Protein AF-A0A528AR29-F1 (afdb_monomer)

Foldseek 3Di:
DDDDDPDDDDPVQVVVPHDDDDDDDDPDDDDDPDDFDDPDPVRVVVD

Mean predicted aligned error: 5.91 Å

pLDDT: mean 90.52, std 6.09, range [65.31, 98.06]

Secondary structure (DSSP, 8-state):
--------S-HHHHHTTSSPPPPPPPSS----S---S--SHHHHHH-

Structure (mmCIF, N/CA/C/O backbone):
data_AF-A0A528AR29-F1
#
_entry.id   AF-A0A528AR29-F1
#
loop_
_atom_site.group_PDB
_atom_site.id
_atom_site.type_symbol
_atom_site.label_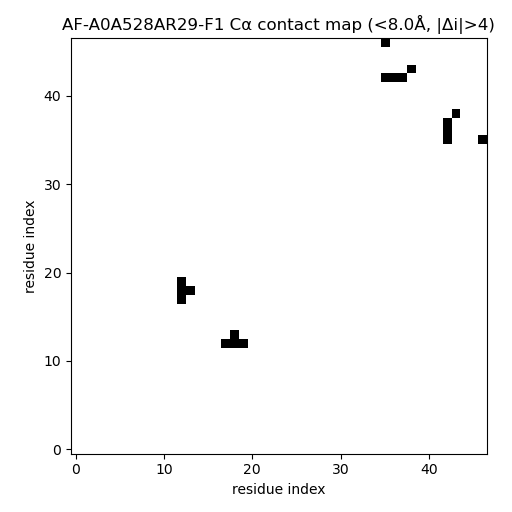atom_id
_atom_site.label_alt_id
_atom_site.label_comp_id
_atom_site.label_asym_id
_atom_site.label_entity_id
_atom_site.label_seq_id
_atom_site.pdbx_PDB_ins_code
_atom_site.Cartn_x
_atom_site.Cartn_y
_atom_site.Cartn_z
_atom_site.occupancy
_atom_site.B_iso_or_equiv
_atom_site.auth_seq_id
_atom_site.auth_comp_id
_atom_site.auth_asym_id
_atom_site.auth_atom_id
_atom_site.pdbx_PDB_model_num
ATOM 1 N N . MET A 1 1 ? 16.690 20.500 -24.580 1.00 65.31 1 MET A N 1
ATOM 2 C CA . MET A 1 1 ? 17.310 19.375 -23.853 1.00 65.31 1 MET A CA 1
ATOM 3 C C . MET A 1 1 ? 16.362 18.206 -23.974 1.00 65.31 1 MET A C 1
ATOM 5 O O . MET A 1 1 ? 15.200 18.374 -23.631 1.00 65.31 1 MET A O 1
ATOM 9 N N . ASP A 1 2 ? 16.819 17.097 -24.541 1.00 79.25 2 ASP A N 1
ATOM 10 C CA . ASP A 1 2 ? 15.993 15.903 -24.710 1.00 79.25 2 ASP A CA 1
ATOM 11 C C . ASP A 1 2 ? 15.982 15.130 -23.383 1.00 79.25 2 ASP A C 1
ATOM 13 O O . ASP A 1 2 ? 17.036 14.709 -22.897 1.00 79.25 2 ASP A O 1
ATOM 17 N N . VAL A 1 3 ? 14.825 15.049 -22.722 1.00 80.81 3 VAL A N 1
ATOM 18 C CA . VAL A 1 3 ? 14.707 14.388 -21.416 1.00 80.81 3 VAL A CA 1
ATOM 19 C C . VAL A 1 3 ? 14.534 12.898 -21.660 1.00 80.81 3 VAL A C 1
ATOM 21 O O . VAL A 1 3 ? 13.486 12.441 -22.110 1.00 80.81 3 VAL A O 1
ATOM 24 N N . LYS A 1 4 ? 15.567 12.120 -21.333 1.00 84.38 4 LYS A N 1
ATOM 25 C CA . LYS A 1 4 ? 15.502 10.660 -21.406 1.00 84.38 4 LYS A CA 1
ATOM 26 C C . LYS A 1 4 ? 14.505 10.142 -20.366 1.00 84.38 4 LYS A C 1
ATOM 28 O O . LYS A 1 4 ? 14.701 10.330 -19.167 1.00 84.38 4 LYS A O 1
ATOM 33 N N . LYS A 1 5 ? 13.440 9.480 -20.823 1.00 81.38 5 LYS A N 1
ATOM 34 C CA . LYS A 1 5 ? 12.451 8.840 -19.949 1.00 81.38 5 LYS A CA 1
ATOM 35 C C . LYS A 1 5 ? 13.100 7.665 -19.208 1.00 81.38 5 LYS A C 1
ATOM 37 O O . LYS A 1 5 ? 13.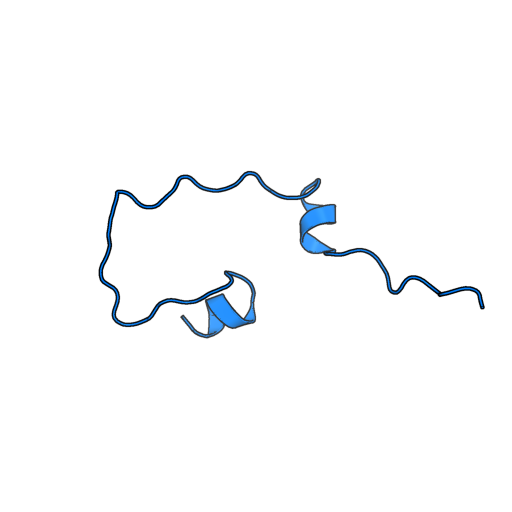613 6.745 -19.842 1.00 81.38 5 LYS A O 1
ATOM 42 N N . ASN A 1 6 ? 13.059 7.680 -17.876 1.00 84.25 6 ASN A N 1
ATOM 43 C CA . ASN A 1 6 ? 13.554 6.588 -17.034 1.00 84.25 6 ASN A CA 1
ATOM 44 C C . ASN A 1 6 ? 12.501 5.471 -16.889 1.00 84.25 6 ASN A C 1
ATOM 46 O O . ASN A 1 6 ? 11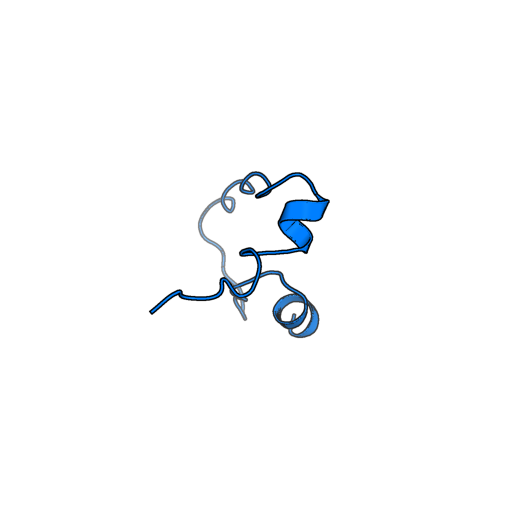.997 5.226 -15.798 1.00 84.25 6 ASN A O 1
ATOM 50 N N . GLY A 1 7 ? 12.127 4.841 -18.006 1.00 84.00 7 GLY A N 1
ATOM 51 C CA . GLY A 1 7 ? 11.123 3.772 -18.029 1.00 84.00 7 GLY A CA 1
ATOM 52 C C . GLY A 1 7 ? 9.679 4.235 -17.783 1.00 84.00 7 GLY A C 1
ATOM 53 O O . GLY A 1 7 ? 9.369 5.428 -17.804 1.00 84.00 7 GLY A O 1
ATOM 54 N N . ASP A 1 8 ? 8.782 3.264 -17.612 1.00 84.69 8 ASP A N 1
ATOM 55 C CA . ASP A 1 8 ? 7.362 3.477 -17.309 1.00 84.69 8 ASP A CA 1
ATOM 56 C C . ASP A 1 8 ? 7.079 3.454 -15.797 1.00 84.69 8 ASP A C 1
ATOM 58 O O . ASP A 1 8 ? 7.958 3.191 -14.983 1.00 84.69 8 ASP A O 1
ATOM 62 N N . VAL A 1 9 ? 5.832 3.743 -15.413 1.00 83.38 9 VAL A N 1
ATOM 63 C CA . VAL A 1 9 ? 5.423 3.929 -14.009 1.00 83.38 9 VAL A CA 1
ATOM 64 C C . VAL A 1 9 ? 5.590 2.660 -13.160 1.00 83.38 9 VAL A C 1
ATOM 66 O O . VAL A 1 9 ? 5.956 2.757 -11.992 1.00 83.38 9 VAL A O 1
ATOM 69 N N . SER A 1 10 ? 5.299 1.472 -13.707 1.00 84.81 10 SER A N 1
ATOM 70 C CA . SER A 1 10 ? 5.354 0.209 -12.958 1.00 84.81 10 SER A CA 1
ATOM 71 C C . SER A 1 10 ? 5.517 -0.997 -13.884 1.00 84.81 10 SER A C 1
ATOM 73 O O . SER A 1 10 ? 4.642 -1.272 -14.705 1.00 84.81 10 SER A O 1
ATOM 75 N N . PHE A 1 11 ? 6.610 -1.748 -13.706 1.00 87.50 11 PHE A N 1
ATOM 76 C CA . PHE A 1 11 ? 6.838 -3.031 -14.383 1.00 87.50 11 PHE A CA 1
ATOM 77 C C . PHE A 1 11 ? 5.736 -4.047 -14.051 1.00 87.50 11 PHE A C 1
ATOM 79 O O . PHE A 1 11 ? 5.163 -4.653 -14.946 1.00 87.50 11 PHE A O 1
ATOM 86 N N . TRP A 1 12 ? 5.384 -4.175 -12.770 1.00 85.94 12 TRP A N 1
ATOM 87 C CA . TRP A 1 12 ? 4.404 -5.156 -12.296 1.00 85.94 12 TRP A CA 1
ATOM 88 C C . TRP A 1 12 ? 2.996 -4.899 -12.822 1.00 85.94 12 TRP A C 1
ATOM 90 O O . TRP A 1 12 ? 2.270 -5.843 -13.103 1.00 85.94 12 TRP A O 1
ATOM 100 N N . TYR A 1 13 ? 2.605 -3.631 -12.979 1.00 89.88 13 TYR A N 1
ATOM 101 C CA . TYR A 1 13 ? 1.329 -3.308 -13.618 1.00 89.88 13 TYR A CA 1
ATOM 102 C C . TYR A 1 13 ? 1.369 -3.623 -15.110 1.00 89.88 13 TYR A C 1
ATOM 104 O O . TYR A 1 13 ? 0.413 -4.182 -15.626 1.00 89.88 13 TYR A O 1
ATOM 112 N N . ALA A 1 14 ? 2.468 -3.321 -15.804 1.00 91.56 14 ALA A N 1
ATOM 113 C CA . ALA A 1 14 ? 2.594 -3.665 -17.219 1.00 91.56 14 ALA A CA 1
ATOM 114 C C . ALA A 1 14 ? 2.498 -5.185 -17.453 1.00 91.56 14 ALA A C 1
ATOM 116 O O . ALA A 1 14 ? 1.790 -5.613 -18.361 1.00 91.56 14 ALA A O 1
ATOM 117 N N . ASP A 1 15 ? 3.144 -5.980 -16.598 1.00 92.12 15 ASP A N 1
ATOM 118 C CA . ASP A 1 15 ? 3.161 -7.444 -16.675 1.00 92.12 15 ASP A CA 1
ATOM 119 C C . ASP A 1 15 ? 1.763 -8.070 -16.519 1.00 92.12 15 ASP A C 1
ATOM 121 O O . ASP A 1 15 ? 1.393 -8.971 -17.267 1.00 92.12 15 ASP A O 1
ATOM 125 N N . ILE A 1 16 ? 0.929 -7.528 -15.623 1.00 91.94 16 ILE A N 1
ATOM 126 C CA . ILE A 1 16 ? -0.453 -8.006 -15.420 1.00 91.94 16 ILE A CA 1
ATOM 127 C C . ILE A 1 16 ? -1.475 -7.385 -16.390 1.00 91.94 16 ILE A C 1
ATOM 129 O O . ILE A 1 16 ? -2.679 -7.579 -16.221 1.00 91.94 16 ILE A O 1
ATOM 133 N N . GLY A 1 17 ? -1.023 -6.636 -17.402 1.00 93.50 17 GLY A N 1
ATOM 134 C CA . GLY A 1 17 ? -1.887 -6.046 -18.432 1.00 93.50 17 GLY A CA 1
ATOM 135 C C . GLY A 1 17 ? -2.419 -4.640 -18.127 1.00 93.50 17 GLY A C 1
ATOM 136 O O . GLY A 1 17 ? -3.348 -4.181 -18.788 1.00 93.50 17 GLY A O 1
ATOM 137 N N . GLY A 1 18 ? -1.839 -3.936 -17.156 1.00 91.31 18 GLY A N 1
ATOM 138 C CA . GLY A 1 18 ? -2.137 -2.543 -16.827 1.00 91.31 18 GLY A CA 1
ATOM 139 C C . GLY A 1 18 ? -2.447 -2.318 -15.348 1.00 91.31 18 GLY A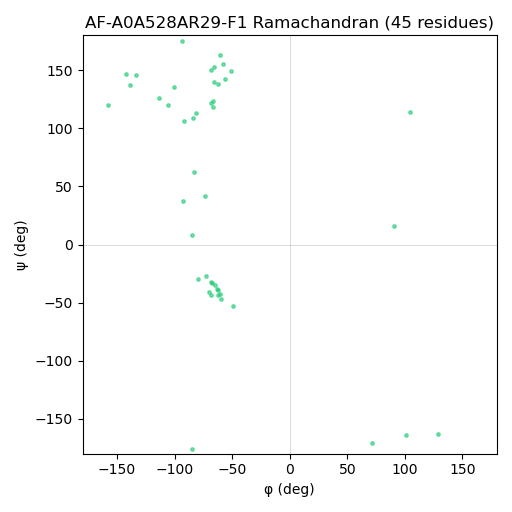 C 1
ATOM 140 O O . GLY A 1 18 ? -2.139 -3.129 -14.477 1.00 91.31 18 GLY A O 1
ATOM 141 N N . VAL A 1 19 ? -3.054 -1.168 -15.046 1.00 90.44 19 VAL A N 1
ATOM 142 C CA . VAL A 1 19 ? -3.503 -0.862 -13.681 1.00 90.44 19 VAL A CA 1
ATOM 143 C C . VAL A 1 19 ? -4.664 -1.802 -13.331 1.00 90.44 19 VAL A C 1
ATOM 145 O O . VAL A 1 19 ? -5.673 -1.787 -14.041 1.00 90.44 19 VAL A O 1
ATOM 148 N N . PRO A 1 20 ? -4.5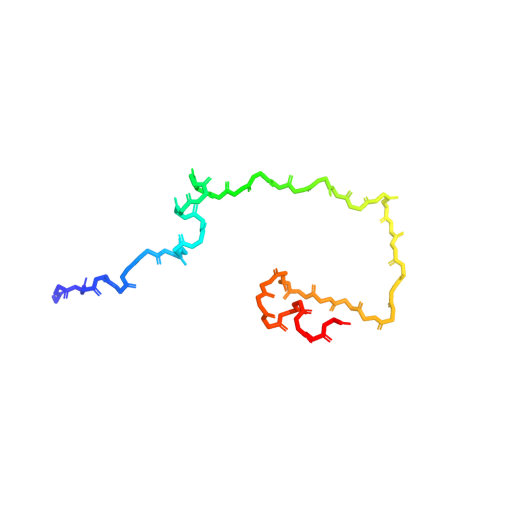59 -2.613 -12.262 1.00 89.25 20 PRO A N 1
ATOM 149 C CA . PRO A 1 20 ? -5.639 -3.503 -11.866 1.00 89.25 20 PRO A CA 1
ATOM 150 C C . PRO A 1 20 ? -6.855 -2.694 -11.405 1.00 89.25 20 PRO A C 1
ATOM 152 O O . PRO A 1 20 ? -6.728 -1.575 -10.904 1.00 89.25 20 PRO A O 1
ATOM 155 N N . GLY A 1 21 ? -8.045 -3.278 -11.552 1.00 92.25 21 GLY A N 1
ATOM 156 C CA . GLY A 1 21 ? -9.275 -2.666 -11.058 1.00 92.25 21 GLY A CA 1
ATOM 157 C C . GLY A 1 21 ? -9.196 -2.374 -9.557 1.00 92.25 21 GLY A C 1
ATOM 158 O O . GLY A 1 21 ? -8.630 -3.150 -8.783 1.00 92.25 21 GLY A O 1
ATOM 159 N N . TYR A 1 22 ? -9.774 -1.248 -9.138 1.00 90.88 22 TYR A N 1
ATOM 160 C CA . TYR A 1 22 ? -9.846 -0.900 -7.723 1.00 90.88 22 TYR A CA 1
ATOM 161 C C . TYR A 1 22 ? -10.672 -1.936 -6.953 1.00 90.88 22 TYR A C 1
ATOM 163 O O . TYR A 1 22 ? -11.724 -2.382 -7.415 1.00 90.88 22 TYR A O 1
ATOM 171 N N . ARG A 1 23 ? -10.199 -2.314 -5.759 1.00 91.19 23 ARG A N 1
ATOM 172 C CA . ARG A 1 23 ? -10.978 -3.162 -4.849 1.00 91.19 23 ARG A CA 1
ATOM 173 C C . ARG A 1 23 ? -12.185 -2.377 -4.315 1.00 91.19 23 ARG A C 1
ATOM 175 O O . ARG A 1 23 ? -12.080 -1.154 -4.190 1.00 91.19 23 ARG A O 1
ATOM 182 N N . PRO A 1 24 ? -13.305 -3.050 -3.987 1.00 94.81 24 PRO A N 1
ATOM 183 C CA . PRO A 1 24 ? -14.422 -2.402 -3.310 1.00 94.81 24 PRO A CA 1
ATOM 184 C C . PRO A 1 24 ? -13.955 -1.641 -2.061 1.00 94.81 24 PRO A C 1
ATOM 186 O O . PRO A 1 24 ? -12.978 -2.061 -1.428 1.00 94.81 24 PRO A O 1
ATOM 189 N N . PRO A 1 25 ? -14.637 -0.543 -1.691 1.00 94.12 25 PRO A N 1
ATOM 190 C CA . PRO A 1 25 ? -14.348 0.141 -0.439 1.00 94.12 25 PRO A CA 1
ATOM 191 C C . PRO A 1 25 ? -14.579 -0.796 0.756 1.00 94.12 25 PRO A C 1
ATOM 193 O O . PRO A 1 25 ? -15.259 -1.820 0.648 1.00 94.12 25 PRO A O 1
ATOM 196 N N . LEU A 1 26 ? -14.024 -0.426 1.911 1.00 93.69 26 LEU A N 1
ATOM 197 C CA . LEU A 1 26 ? -14.317 -1.100 3.177 1.00 93.69 26 LEU A CA 1
ATOM 198 C C . LEU A 1 26 ? -15.826 -1.051 3.474 1.00 93.69 26 LEU A C 1
ATOM 200 O O . LEU A 1 26 ? -16.528 -0.162 2.987 1.00 93.69 26 LEU A O 1
ATOM 204 N N . GLN A 1 27 ? -16.328 -1.998 4.275 1.00 94.25 27 GLN A N 1
ATOM 205 C CA . GLN A 1 27 ? -17.754 -2.121 4.632 1.00 94.25 27 GLN A CA 1
ATOM 206 C C . GLN A 1 27 ? -18.221 -1.042 5.634 1.00 94.25 27 GLN A C 1
ATOM 208 O O . GLN A 1 27 ? -18.974 -1.324 6.562 1.00 94.25 27 GLN A O 1
ATOM 213 N N . GLY A 1 28 ? -17.773 0.197 5.441 1.00 94.94 28 GLY A N 1
ATOM 214 C CA . GLY A 1 28 ? -17.927 1.311 6.366 1.00 94.94 28 GLY A CA 1
ATOM 215 C C . GLY A 1 28 ? -16.655 1.582 7.164 1.00 94.94 28 GLY A C 1
ATOM 216 O O . GLY A 1 28 ? -15.560 1.139 6.804 1.00 94.94 28 GLY A O 1
ATOM 217 N N . ASP A 1 29 ? -16.824 2.340 8.240 1.00 95.88 29 ASP A N 1
ATOM 218 C CA . ASP A 1 29 ? -15.733 2.721 9.127 1.00 95.88 29 ASP A CA 1
ATOM 219 C C . ASP A 1 29 ? -15.161 1.492 9.843 1.00 95.88 29 ASP A C 1
ATOM 221 O O . ASP A 1 29 ? -15.890 0.602 10.286 1.00 95.88 29 ASP A O 1
ATOM 225 N N . MET A 1 30 ? -13.836 1.446 9.969 1.00 95.25 30 MET A N 1
ATOM 226 C CA . MET A 1 30 ? -13.120 0.361 10.634 1.00 95.25 30 MET A CA 1
ATOM 227 C C . MET A 1 30 ? -12.070 0.920 11.588 1.00 95.25 30 MET A C 1
ATOM 229 O O . MET A 1 30 ? -11.439 1.939 11.312 1.00 95.25 30 MET A O 1
ATOM 233 N N . LEU A 1 31 ? -11.863 0.212 12.698 1.00 96.44 31 LEU A N 1
ATOM 234 C CA . LEU A 1 31 ? -10.787 0.481 13.644 1.00 96.44 31 LEU A CA 1
ATOM 235 C C . LEU A 1 31 ? -9.650 -0.511 13.407 1.00 96.44 31 LEU A C 1
ATOM 237 O O . LEU A 1 31 ? -9.886 -1.708 13.241 1.00 96.44 31 LEU A O 1
ATOM 241 N N . ALA A 1 32 ? -8.424 -0.002 13.400 1.00 95.69 32 ALA A N 1
ATOM 242 C CA . ALA A 1 32 ? -7.205 -0.789 13.328 1.00 95.69 32 ALA A CA 1
ATOM 243 C C . ALA A 1 32 ? -6.150 -0.142 14.224 1.00 95.69 32 ALA A C 1
ATOM 245 O O . ALA A 1 32 ? -6.095 1.085 14.319 1.00 95.69 32 ALA A O 1
ATOM 246 N N . ASP A 1 33 ? -5.290 -0.958 14.831 1.00 98.06 33 ASP A N 1
AT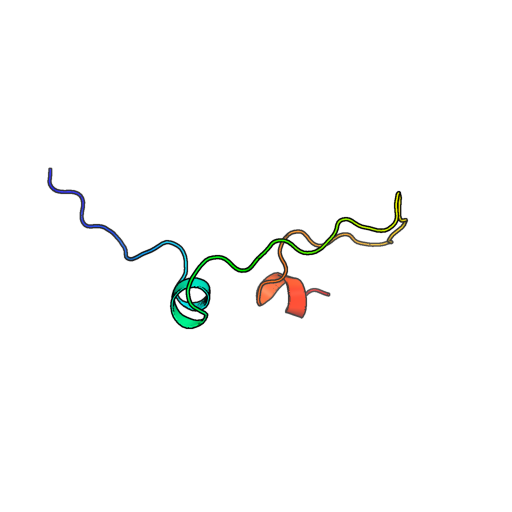OM 247 C CA . ASP A 1 33 ? -4.150 -0.448 15.599 1.00 98.06 33 ASP A CA 1
ATOM 248 C C . ASP A 1 33 ? -3.128 0.241 14.679 1.00 98.06 33 ASP A C 1
ATOM 250 O O . ASP A 1 33 ? -2.500 1.229 15.057 1.00 98.06 33 ASP A O 1
ATOM 254 N N . VAL A 1 34 ? -2.988 -0.259 13.443 1.00 97.00 34 VAL A N 1
ATOM 255 C CA . VAL A 1 34 ? -2.088 0.275 12.413 1.00 97.00 34 VAL A CA 1
ATOM 256 C C . VAL A 1 34 ? -2.778 0.268 11.046 1.00 97.00 34 VAL A C 1
ATO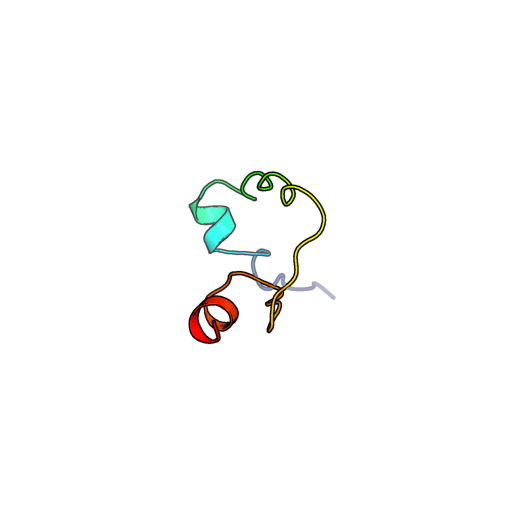M 258 O O . VAL A 1 34 ? -3.411 -0.712 10.660 1.00 97.00 34 VAL A O 1
ATOM 261 N N . CYS A 1 35 ? -2.613 1.355 10.285 1.00 95.44 35 CYS A N 1
ATOM 262 C CA . CYS A 1 35 ? -3.024 1.459 8.884 1.00 95.44 35 CYS A CA 1
ATOM 263 C C . CYS A 1 35 ? -1.788 1.592 7.984 1.00 95.44 35 CYS A C 1
ATOM 265 O O . CYS A 1 35 ? -0.958 2.479 8.192 1.00 95.44 35 CYS A O 1
ATOM 267 N N . ILE A 1 36 ? -1.671 0.724 6.975 1.00 95.88 36 ILE A N 1
ATOM 268 C CA . ILE A 1 36 ? -0.537 0.699 6.043 1.00 95.88 36 ILE A CA 1
ATOM 269 C C . ILE A 1 36 ? -0.976 1.261 4.689 1.00 95.88 36 ILE A C 1
ATOM 271 O O . ILE A 1 36 ? -1.864 0.718 4.028 1.00 95.88 36 ILE A O 1
ATOM 275 N N . VAL A 1 37 ? -0.321 2.340 4.248 1.00 95.00 37 VAL A N 1
ATOM 276 C CA . VAL A 1 37 ? -0.570 2.963 2.941 1.00 95.00 37 VAL A CA 1
ATOM 277 C C . VAL A 1 37 ? 0.374 2.368 1.899 1.00 95.00 37 VAL A C 1
ATOM 279 O O . VAL A 1 37 ? 1.561 2.682 1.859 1.00 95.00 37 VAL A O 1
ATOM 282 N N . GLY A 1 38 ? -0.183 1.529 1.026 1.00 89.88 38 GLY A N 1
ATOM 283 C CA . GLY A 1 38 ? 0.537 0.870 -0.064 1.00 89.88 38 GLY A CA 1
ATOM 284 C C . GLY A 1 38 ? 0.808 -0.607 0.221 1.00 89.88 38 GLY A C 1
ATOM 285 O O . GLY A 1 38 ? 1.600 -0.958 1.087 1.00 89.88 38 GLY A O 1
ATOM 286 N N . ALA A 1 39 ? 0.189 -1.486 -0.569 1.00 90.62 39 ALA A N 1
ATOM 287 C CA . ALA A 1 39 ? 0.321 -2.942 -0.459 1.00 90.62 39 ALA A CA 1
ATOM 288 C C . ALA A 1 39 ? 1.439 -3.510 -1.361 1.00 90.62 39 ALA A C 1
ATOM 290 O O . ALA A 1 39 ? 1.274 -4.554 -1.987 1.00 90.62 39 ALA A O 1
ATOM 291 N N . GLY A 1 40 ? 2.553 -2.781 -1.486 1.00 87.06 40 GLY A N 1
ATOM 292 C CA . GLY A 1 40 ? 3.760 -3.255 -2.172 1.00 87.06 40 GLY A CA 1
ATOM 293 C C . GLY A 1 40 ? 4.660 -4.076 -1.244 1.00 87.06 40 GLY A C 1
ATOM 294 O O . GLY A 1 40 ? 4.328 -4.276 -0.079 1.00 87.06 40 GLY A O 1
ATOM 295 N N . TYR A 1 41 ? 5.831 -4.492 -1.738 1.00 89.94 41 TYR A N 1
ATOM 296 C CA . TYR A 1 41 ? 6.788 -5.313 -0.980 1.00 89.94 41 TYR A CA 1
ATOM 297 C C . TYR A 1 41 ? 7.079 -4.761 0.423 1.00 89.94 41 TYR A C 1
ATOM 299 O O . TYR A 1 41 ? 6.889 -5.462 1.409 1.00 89.94 41 TYR A O 1
ATOM 307 N N . THR A 1 42 ? 7.458 -3.484 0.528 1.00 94.25 42 THR A N 1
ATOM 308 C CA . THR A 1 42 ? 7.778 -2.857 1.819 1.00 94.25 42 THR A CA 1
ATOM 309 C C . THR A 1 42 ? 6.585 -2.836 2.773 1.00 94.25 42 THR A C 1
ATOM 311 O O . THR A 1 42 ? 6.745 -3.138 3.950 1.00 94.25 42 THR A O 1
ATOM 314 N N . GLY A 1 43 ? 5.388 -2.498 2.280 1.00 95.88 43 GLY A N 1
ATOM 315 C CA . GLY A 1 43 ? 4.186 -2.421 3.113 1.00 95.88 43 GLY A CA 1
ATOM 316 C C . GLY A 1 43 ? 3.741 -3.793 3.610 1.00 95.88 43 GLY A C 1
ATOM 317 O 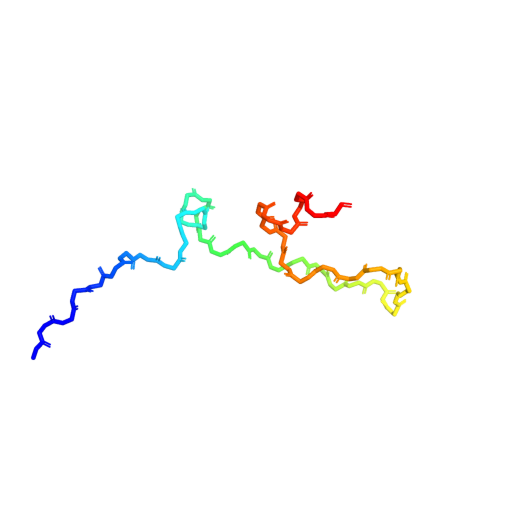O . GLY A 1 43 ? 3.464 -3.946 4.792 1.00 95.88 43 GLY A O 1
ATOM 318 N N . LEU A 1 44 ? 3.749 -4.804 2.735 1.00 94.00 44 LEU A N 1
ATOM 319 C CA . LEU A 1 44 ? 3.404 -6.182 3.097 1.00 94.00 44 LEU A CA 1
ATOM 320 C C . LEU A 1 44 ? 4.441 -6.835 4.015 1.00 94.00 44 LEU A C 1
ATOM 322 O O . LEU A 1 44 ? 4.070 -7.654 4.838 1.00 94.00 44 LEU A O 1
ATOM 326 N N . TRP A 1 45 ? 5.721 -6.481 3.884 1.00 96.50 45 TRP A N 1
ATOM 327 C CA . TRP A 1 45 ? 6.771 -6.941 4.796 1.00 96.50 45 TRP A CA 1
ATOM 328 C C . TRP A 1 45 ? 6.701 -6.268 6.175 1.00 96.50 45 TRP A C 1
ATOM 330 O O . TRP A 1 45 ? 7.177 -6.821 7.160 1.00 96.50 45 TRP A O 1
ATOM 340 N N . THR A 1 46 ? 6.159 -5.048 6.234 1.00 97.38 46 THR A N 1
ATOM 341 C CA . THR A 1 46 ? 5.994 -4.294 7.487 1.00 97.38 46 THR A CA 1
ATOM 342 C C . THR A 1 46 ? 4.769 -4.753 8.285 1.00 97.38 46 THR A C 1
ATOM 344 O O . THR A 1 46 ? 4.774 -4.606 9.504 1.00 97.38 46 THR A O 1
ATOM 347 N N . ALA A 1 47 ? 3.731 -5.249 7.599 1.00 92.38 47 ALA A N 1
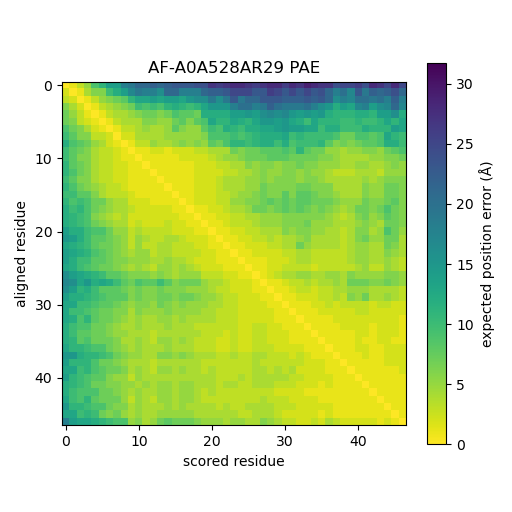ATOM 348 C CA . ALA A 1 47 ? 2.484 -5.750 8.184 1.00 92.38 47 ALA A CA 1
ATOM 349 C C . ALA A 1 47 ? 2.696 -7.038 8.990 1.00 92.38 47 ALA A C 1
ATOM 351 O O . ALA A 1 47 ? 2.074 -7.142 10.070 1.00 92.38 47 ALA A O 1
#

Solvent-accessible surface area (backbone atoms only — not comparable to full-atom values): 3552 Å² total; per-residue (Å²): 134,88,79,79,77,86,74,77,96,47,70,72,34,55,74,75,76,37,84,74,81,83,74,80,77,72,101,60,92,81,89,69,98,73,87,80,89,55,88,49,72,70,40,60,72,70,105

Sequence (47 aa):
MDVKKNGDVSFWYADIGGVPGYRPPLQGDMLADVCIVGAGYTGLWTA

Radius of gyration: 16.09 Å; Cα contacts (8 Å, |Δi|>4): 9; chains: 1; bounding box: 35×27×40 Å